Protein AF-A0A8T5VJ47-F1 (afdb_monomer_lite)

Secondary structure (DSSP, 8-state):
-EEE-SEEETTSPEEEEEEEEESS-EEEEEEPPP---TTEEEEE----EEEEEETTEEEEEEEEEEEEESSSEEEEE---EEEEEEEEETTEEEEEEEEPPPEEEEEE--GGGTTS-----SSEEEEEEEEESSSS--TT--EEEEEEEEEPP-------------

Radius of gyration: 24.96 Å; chains: 1; bounding box: 57×55×73 Å

pLDDT: mean 82.37, std 15.63, range [33.72, 95.88]

Foldseek 3Di:
DDWPPQEEEAQFWIKDKDKDWALADFPDDKDFFDDDDPQKDKDKDDWDKDQDADPNTGTMIMTMMTIHHHDWDKDKDFDTWMWTKDDPDPPDIDIDIDGDDMGMGGYDHPPVCPPHPDDDEPAKDKDKDKDWPDPDDDPPTDIDIDIDMDHDDDPPPPVPPDDDDD

Sequence (166 aa):
MTLDPPCVVVRQAATQRIEVLAPNYKTAPPKLPEFQPCNVLTRQLRSPYESEERDGLTGGVWFEFAIHPQEPGSYAISGLTIVAKYAVDPPATREATLTLPRIAFQTFIPHVASDLPFLAAGSLSIALTINRSSDRLETGNAVTRTVTIGPRACLRCCCRRRNLLS

Organism: NCBI:txid2819348

Structure (mmCIF, N/CA/C/O backbone):
data_AF-A0A8T5VJ47-F1
#
_entry.id   AF-A0A8T5VJ47-F1
#
loop_
_atom_site.group_PDB
_atom_site.id
_atom_site.type_symbol
_atom_site.label_atom_id
_atom_site.label_alt_id
_atom_site.label_comp_id
_atom_site.label_asym_id
_atom_site.label_entity_id
_atom_site.label_seq_id
_atom_site.pdbx_PDB_ins_code
_atom_site.Cartn_x
_atom_site.Cartn_y
_atom_site.Cartn_z
_atom_site.occupancy
_atom_site.B_iso_or_equiv
_atom_site.auth_seq_id
_atom_site.auth_comp_id
_atom_site.auth_asym_id
_atom_site.auth_atom_id
_atom_site.pdbx_PDB_model_num
ATOM 1 N N . MET A 1 1 ? 10.913 -5.890 -5.421 1.00 81.12 1 MET A N 1
ATOM 2 C CA . MET A 1 1 ? 9.635 -5.244 -5.043 1.00 81.12 1 MET A CA 1
ATOM 3 C C . MET A 1 1 ? 9.081 -5.951 -3.815 1.00 81.12 1 MET A C 1
ATOM 5 O O . MET A 1 1 ? 9.073 -7.175 -3.825 1.00 81.12 1 MET A O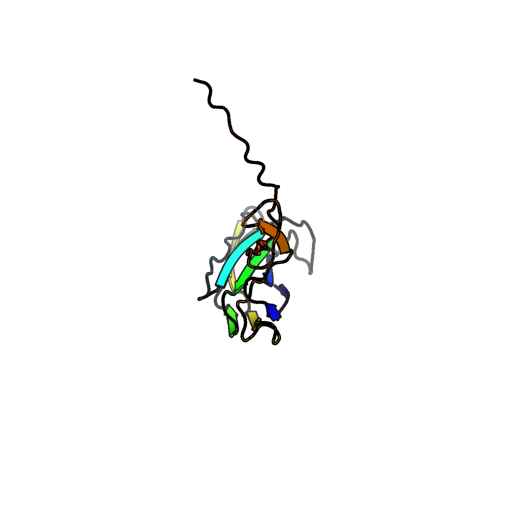 1
ATOM 9 N N . THR A 1 2 ? 8.663 -5.226 -2.775 1.00 86.81 2 THR A N 1
ATOM 10 C CA . THR A 1 2 ? 8.199 -5.802 -1.493 1.00 86.81 2 THR A CA 1
ATOM 11 C C . THR A 1 2 ? 7.015 -5.028 -0.917 1.00 86.81 2 THR A C 1
ATOM 13 O O . THR A 1 2 ? 6.922 -3.824 -1.132 1.00 86.81 2 THR A O 1
ATOM 16 N N . LEU A 1 3 ? 6.123 -5.703 -0.190 1.00 90.44 3 LEU A N 1
ATOM 17 C CA . LEU A 1 3 ? 4.996 -5.093 0.520 1.00 90.44 3 LEU A CA 1
ATOM 18 C C . LEU A 1 3 ? 5.065 -5.495 1.994 1.00 90.44 3 LEU A C 1
ATOM 20 O O . LEU A 1 3 ? 5.141 -6.689 2.281 1.00 90.44 3 LEU A O 1
ATOM 24 N N . ASP A 1 4 ? 5.026 -4.523 2.902 1.00 91.12 4 ASP A N 1
ATOM 25 C CA . ASP A 1 4 ? 5.118 -4.781 4.341 1.00 91.12 4 ASP A CA 1
ATOM 26 C C . ASP A 1 4 ? 4.245 -3.818 5.173 1.00 91.12 4 ASP A C 1
ATOM 28 O O . ASP A 1 4 ? 4.321 -2.603 4.967 1.00 91.12 4 ASP A O 1
ATOM 32 N N . PRO A 1 5 ? 3.422 -4.312 6.117 1.00 91.00 5 PRO A N 1
ATOM 33 C CA . PRO A 1 5 ? 3.102 -5.723 6.349 1.00 91.00 5 PRO A CA 1
ATOM 34 C C . PRO A 1 5 ? 2.112 -6.286 5.303 1.00 91.00 5 PRO A C 1
ATOM 36 O O . PRO A 1 5 ? 1.335 -5.532 4.713 1.00 91.00 5 PRO A O 1
ATOM 39 N N . PRO A 1 6 ? 2.065 -7.619 5.095 1.00 87.62 6 PRO A N 1
ATOM 40 C CA . PRO A 1 6 ? 1.095 -8.270 4.201 1.00 87.62 6 PRO A CA 1
ATOM 41 C C . PRO A 1 6 ? -0.320 -8.386 4.802 1.00 87.62 6 PRO A C 1
ATOM 43 O O . PRO A 1 6 ? -1.269 -8.736 4.098 1.00 87.62 6 PRO A O 1
ATOM 46 N N . CYS A 1 7 ? -0.469 -8.112 6.101 1.00 93.06 7 CYS A N 1
ATOM 47 C CA . CYS A 1 7 ? -1.743 -8.061 6.808 1.00 93.06 7 CYS A CA 1
ATOM 48 C C . CYS A 1 7 ? -1.784 -6.780 7.647 1.00 93.06 7 CYS A C 1
ATOM 50 O O . CYS A 1 7 ? -0.896 -6.557 8.469 1.00 93.06 7 CYS A O 1
ATOM 52 N N . VAL A 1 8 ? -2.778 -5.924 7.418 1.00 93.56 8 VAL A N 1
ATOM 53 C CA . VAL A 1 8 ? -2.825 -4.567 7.976 1.00 93.56 8 VAL A CA 1
ATOM 54 C C . VAL A 1 8 ? -4.203 -4.258 8.554 1.00 93.56 8 VAL A C 1
ATOM 56 O O . VAL A 1 8 ? -5.228 -4.746 8.086 1.00 93.56 8 VAL A O 1
ATOM 59 N N . VAL A 1 9 ? -4.250 -3.447 9.603 1.00 92.31 9 VAL A N 1
ATOM 60 C CA . VAL A 1 9 ? -5.523 -2.974 10.152 1.00 92.31 9 VAL A CA 1
ATOM 61 C C . VAL A 1 9 ? -6.087 -1.875 9.251 1.00 92.31 9 VAL A C 1
ATOM 63 O O . VAL A 1 9 ? -5.326 -1.063 8.722 1.00 92.31 9 VAL A O 1
ATOM 66 N N . VAL A 1 10 ? -7.414 -1.805 9.098 1.00 91.56 10 VAL A N 1
ATOM 67 C CA . VAL A 1 10 ? -8.055 -0.730 8.316 1.00 91.56 10 VAL A CA 1
ATOM 68 C C . VAL A 1 10 ? -7.499 0.651 8.691 1.00 91.56 10 VAL A C 1
ATOM 70 O O . VAL A 1 10 ? -7.276 0.961 9.862 1.00 91.56 10 VAL A O 1
ATOM 73 N N . ARG A 1 11 ? -7.273 1.492 7.680 1.00 89.94 11 ARG A N 1
ATOM 74 C CA . ARG A 1 11 ? -6.695 2.847 7.735 1.00 89.94 11 ARG A CA 1
ATOM 75 C C . ARG A 1 11 ? -5.225 2.937 8.167 1.00 89.94 11 ARG A C 1
ATOM 77 O O . ARG A 1 11 ? -4.634 4.013 8.041 1.00 89.94 11 ARG A O 1
ATOM 84 N N . GLN A 1 12 ? -4.598 1.851 8.613 1.00 90.12 12 GLN A N 1
ATOM 85 C CA . GLN A 1 12 ? -3.142 1.801 8.766 1.00 90.12 12 GLN A CA 1
ATOM 86 C C . GLN A 1 12 ? -2.461 1.587 7.408 1.00 90.12 12 GLN A C 1
ATOM 88 O O . GLN A 1 12 ? -3.116 1.268 6.421 1.00 90.12 12 GLN A O 1
ATOM 93 N N . ALA A 1 13 ? -1.156 1.847 7.338 1.00 91.94 13 ALA A N 1
ATOM 94 C CA . ALA A 1 13 ? -0.406 1.771 6.089 1.00 91.94 13 ALA A CA 1
ATOM 95 C C . ALA A 1 13 ? 0.258 0.401 5.921 1.00 91.94 13 ALA A C 1
ATOM 97 O O . ALA A 1 13 ? 0.947 -0.056 6.832 1.00 91.94 13 ALA A O 1
ATOM 98 N N . ALA A 1 14 ? 0.130 -0.184 4.732 1.00 93.38 14 ALA A N 1
ATOM 99 C CA . ALA A 1 14 ? 1.131 -1.093 4.186 1.00 93.38 14 ALA A CA 1
ATOM 100 C C . ALA A 1 14 ? 2.079 -0.299 3.275 1.00 93.38 14 ALA A C 1
ATOM 102 O O . ALA A 1 14 ? 1.646 0.597 2.548 1.00 93.38 14 ALA A O 1
ATOM 103 N N . THR A 1 15 ? 3.370 -0.606 3.320 1.00 93.75 15 THR A N 1
ATOM 104 C CA . THR A 1 15 ? 4.402 0.079 2.539 1.00 93.75 15 THR A CA 1
ATOM 105 C C . THR A 1 15 ? 4.845 -0.803 1.387 1.00 93.75 15 THR A C 1
ATOM 107 O O . THR A 1 15 ? 5.377 -1.893 1.584 1.00 93.75 15 THR A O 1
ATOM 110 N N . GLN A 1 16 ? 4.635 -0.315 0.170 1.00 92.31 16 GLN A N 1
ATOM 111 C CA . GLN A 1 16 ? 5.106 -0.939 -1.054 1.00 92.31 16 GLN A CA 1
ATOM 112 C C . GLN A 1 16 ? 6.435 -0.306 -1.462 1.00 92.31 16 GLN A C 1
ATOM 114 O O . GLN A 1 16 ? 6.462 0.862 -1.849 1.00 92.31 16 GLN A O 1
ATOM 119 N N . ARG A 1 17 ? 7.524 -1.081 -1.434 1.00 90.81 17 ARG A N 1
ATOM 120 C CA . ARG A 1 17 ? 8.839 -0.665 -1.940 1.00 90.81 17 ARG A CA 1
ATOM 121 C C . ARG A 1 17 ? 9.087 -1.234 -3.330 1.00 90.81 17 ARG A C 1
ATOM 123 O O . ARG A 1 17 ? 8.972 -2.439 -3.574 1.00 90.81 17 ARG A O 1
ATOM 130 N N . ILE A 1 18 ? 9.428 -0.356 -4.257 1.00 89.38 18 ILE A N 1
ATOM 131 C CA . ILE A 1 18 ? 9.776 -0.673 -5.639 1.00 89.38 18 ILE A CA 1
ATOM 132 C C . ILE A 1 18 ? 11.219 -0.252 -5.841 1.00 89.38 18 ILE A C 1
ATOM 134 O O . ILE A 1 18 ? 11.566 0.880 -5.543 1.00 89.38 18 ILE A O 1
ATOM 138 N N . GLU A 1 19 ? 12.039 -1.144 -6.374 1.00 88.56 19 GLU A N 1
ATOM 139 C CA . GLU A 1 19 ? 13.434 -0.871 -6.699 1.00 88.56 19 GLU A CA 1
ATOM 140 C C . GLU A 1 19 ? 13.611 -1.008 -8.207 1.00 88.56 19 GLU A C 1
ATOM 142 O O . GLU A 1 19 ? 13.139 -1.976 -8.807 1.00 88.56 19 GLU A O 1
ATOM 147 N N . VAL A 1 20 ? 14.253 -0.015 -8.815 1.00 88.00 20 VAL A N 1
ATOM 148 C CA . VAL A 1 20 ? 14.559 0.004 -10.243 1.00 88.00 20 VAL A CA 1
ATOM 149 C C . VAL A 1 20 ? 16.069 0.043 -10.384 1.00 88.00 20 VAL A C 1
ATOM 151 O O . VAL A 1 20 ? 16.707 1.005 -9.952 1.00 88.00 20 VAL A O 1
ATOM 154 N N . LEU A 1 21 ? 16.628 -0.980 -11.017 1.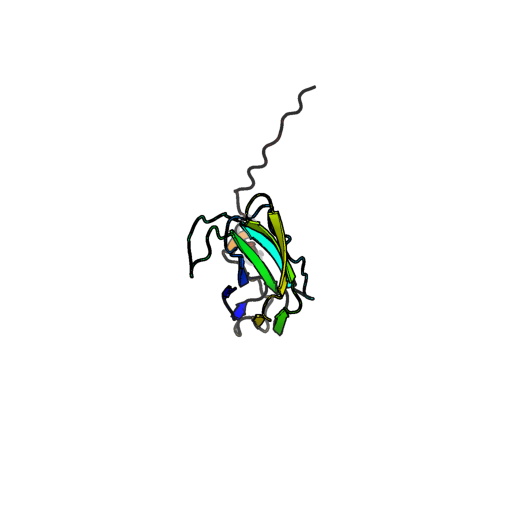00 87.50 21 LEU A N 1
ATOM 155 C CA . LEU A 1 21 ? 18.049 -1.097 -11.329 1.00 87.50 21 LEU A CA 1
ATOM 156 C C . LEU A 1 21 ? 18.267 -0.880 -12.831 1.00 87.50 21 LEU A C 1
ATOM 158 O O . LEU A 1 21 ? 17.348 -1.078 -13.629 1.00 87.50 21 LEU A O 1
ATOM 162 N N . ALA A 1 22 ? 19.463 -0.439 -13.211 1.00 85.81 22 ALA A N 1
ATOM 163 C CA . ALA A 1 22 ? 19.861 -0.295 -14.605 1.00 85.81 22 ALA A CA 1
ATOM 164 C C . ALA A 1 22 ? 21.233 -0.960 -14.827 1.00 85.81 22 ALA A C 1
ATOM 166 O O . ALA A 1 22 ? 22.045 -0.976 -13.905 1.00 85.81 22 ALA A O 1
ATOM 167 N N . PRO A 1 23 ? 21.508 -1.504 -16.028 1.00 84.56 23 PRO A N 1
ATOM 168 C CA . PRO A 1 23 ? 22.817 -2.094 -16.333 1.00 84.56 23 PRO A CA 1
ATOM 169 C C . PRO A 1 23 ? 23.982 -1.100 -16.276 1.00 84.56 23 PRO A C 1
ATOM 171 O O . PRO A 1 23 ? 25.112 -1.482 -16.013 1.00 84.56 23 PRO A O 1
ATOM 174 N N . ASN A 1 24 ? 23.700 0.174 -16.534 1.00 85.75 24 ASN A N 1
ATOM 175 C CA . ASN A 1 24 ? 24.639 1.284 -16.414 1.00 85.75 24 ASN A CA 1
ATOM 176 C C . ASN A 1 24 ? 23.929 2.402 -15.625 1.00 85.75 24 ASN A C 1
ATOM 178 O O . ASN A 1 24 ? 23.080 2.121 -14.783 1.00 85.75 24 ASN A O 1
ATOM 182 N N . TYR A 1 25 ? 24.175 3.677 -15.916 1.00 84.12 25 TYR A N 1
ATOM 183 C CA . TYR A 1 25 ? 23.437 4.773 -15.289 1.00 84.12 25 TYR A CA 1
ATOM 184 C C . TYR A 1 25 ? 22.090 5.073 -15.970 1.00 84.12 25 TYR A C 1
ATOM 186 O O . TYR A 1 25 ? 21.889 4.898 -17.178 1.00 84.12 25 TYR A O 1
ATOM 194 N N . LYS A 1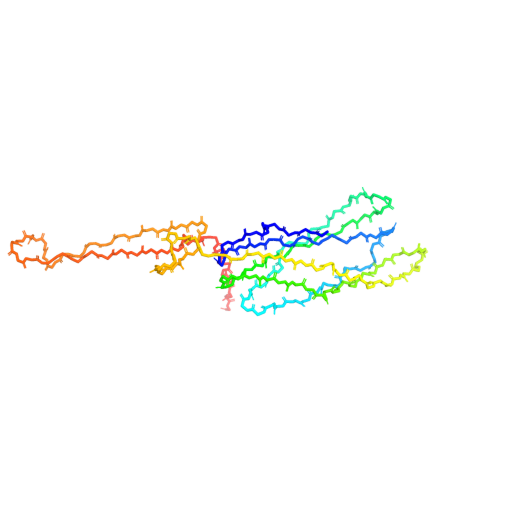 26 ? 21.149 5.587 -15.173 1.00 87.06 26 LYS A N 1
ATOM 195 C CA . LYS A 1 26 ? 19.872 6.126 -15.656 1.00 87.06 26 LYS A CA 1
ATOM 196 C C . LYS A 1 26 ? 20.090 7.505 -16.257 1.00 87.06 26 LYS A C 1
ATOM 198 O O . LYS A 1 26 ? 20.746 8.348 -15.655 1.00 87.06 26 LYS A O 1
ATOM 203 N N . THR A 1 27 ? 19.498 7.755 -17.418 1.00 89.88 27 THR A N 1
ATOM 204 C CA . THR A 1 27 ? 19.601 9.056 -18.102 1.00 89.88 27 THR A CA 1
ATOM 205 C C . THR A 1 27 ? 18.439 9.992 -17.788 1.00 89.88 27 THR A C 1
ATOM 207 O O . THR A 1 27 ? 18.505 11.182 -18.085 1.00 89.88 27 THR A O 1
ATOM 210 N N . ALA A 1 28 ? 17.381 9.470 -17.164 1.00 88.81 28 ALA A N 1
ATOM 211 C CA . ALA A 1 28 ? 16.261 10.237 -16.638 1.00 88.81 28 ALA A CA 1
ATOM 212 C C . ALA A 1 28 ? 15.621 9.503 -15.444 1.00 88.81 28 ALA A C 1
ATOM 214 O O . ALA A 1 28 ? 15.732 8.273 -15.356 1.00 88.81 28 ALA A O 1
ATOM 215 N N . PRO A 1 29 ? 14.916 10.215 -14.545 1.00 87.75 29 PRO A N 1
ATOM 216 C CA . PRO A 1 29 ? 14.094 9.582 -13.519 1.00 87.75 29 PRO A CA 1
ATOM 217 C C . PRO A 1 29 ? 13.064 8.614 -14.135 1.00 87.75 29 PRO A C 1
ATOM 219 O O . PRO A 1 29 ? 12.452 8.953 -15.154 1.00 87.75 29 PRO A O 1
ATOM 222 N N . PRO A 1 30 ? 12.840 7.427 -13.542 1.00 90.44 30 PRO A N 1
ATOM 223 C CA . PRO A 1 30 ? 11.787 6.520 -13.987 1.00 90.44 30 PRO A CA 1
ATOM 224 C C . PRO A 1 30 ? 10.395 7.155 -13.889 1.00 90.44 30 PRO A C 1
ATOM 226 O O . PRO A 1 30 ? 10.094 7.859 -12.924 1.00 90.44 30 PRO A O 1
ATOM 229 N N . LYS A 1 31 ? 9.520 6.857 -14.853 1.00 92.06 31 LYS A N 1
ATOM 230 C CA . LYS A 1 31 ? 8.090 7.174 -14.751 1.00 92.06 31 LYS A CA 1
ATOM 231 C C . LYS A 1 31 ? 7.417 6.113 -13.889 1.00 92.06 31 LYS A C 1
ATOM 233 O O . LYS A 1 31 ? 7.458 4.927 -14.225 1.00 92.06 31 LYS A O 1
ATOM 238 N N . LEU A 1 32 ? 6.832 6.554 -12.782 1.00 89.62 32 LEU A N 1
ATOM 239 C CA . LEU A 1 32 ? 6.174 5.691 -11.808 1.00 89.62 32 LEU A CA 1
ATOM 240 C C . LEU A 1 32 ? 4.721 5.413 -12.189 1.00 89.62 32 LEU A C 1
ATOM 242 O O . LEU A 1 32 ? 4.095 6.257 -12.831 1.00 89.62 32 LEU A O 1
ATOM 246 N N . PRO A 1 33 ? 4.173 4.260 -11.775 1.00 89.25 33 PRO A N 1
ATOM 247 C CA . PRO A 1 33 ? 2.759 3.991 -11.931 1.00 89.25 33 PRO A CA 1
ATOM 248 C C . PRO A 1 33 ? 1.949 4.895 -11.003 1.00 89.25 33 PRO A C 1
ATOM 250 O O . PRO A 1 33 ? 2.251 5.025 -9.815 1.00 89.25 33 PRO A O 1
ATOM 253 N N . GLU A 1 34 ? 0.864 5.438 -11.534 1.00 85.69 34 GLU A N 1
ATOM 254 C CA . GLU A 1 34 ? -0.229 5.965 -10.728 1.00 85.69 34 GLU A CA 1
ATOM 255 C C . GLU A 1 34 ? -1.261 4.852 -10.552 1.00 85.69 34 GLU A C 1
ATOM 257 O O . GLU A 1 34 ? -1.630 4.174 -11.512 1.00 85.69 34 GLU A O 1
ATOM 262 N N . PHE A 1 35 ? -1.701 4.611 -9.318 1.00 89.00 35 PHE A N 1
ATOM 263 C CA . PHE A 1 35 ? -2.712 3.596 -9.048 1.00 89.00 35 PHE A CA 1
ATOM 264 C C . PHE A 1 35 ? -3.536 3.952 -7.818 1.00 89.00 35 PHE A C 1
ATOM 266 O O . PHE A 1 35 ? -3.002 4.361 -6.785 1.00 89.00 35 PHE A O 1
ATOM 273 N N . GLN A 1 36 ? -4.846 3.744 -7.934 1.00 87.81 36 GLN A N 1
ATOM 274 C CA . GLN A 1 36 ? -5.804 3.975 -6.863 1.00 87.81 36 GLN A CA 1
ATOM 275 C C . GLN A 1 36 ? -6.833 2.838 -6.850 1.00 87.81 36 GLN A C 1
ATOM 277 O O . GLN A 1 36 ? -7.865 2.934 -7.514 1.00 87.81 36 GLN A O 1
ATOM 282 N N . PRO A 1 37 ? -6.555 1.725 -6.150 1.00 89.31 37 PRO A N 1
ATOM 283 C CA . PRO A 1 37 ? -7.528 0.652 -5.999 1.00 89.31 37 PRO A CA 1
ATOM 284 C C . PRO A 1 37 ? -8.776 1.165 -5.270 1.00 89.31 37 PRO A C 1
ATOM 286 O O . PRO A 1 37 ? -8.687 2.078 -4.444 1.00 89.31 37 PRO A O 1
ATOM 289 N N . CYS A 1 38 ? -9.936 0.567 -5.544 1.00 90.12 38 CYS A N 1
ATOM 290 C CA . CYS A 1 38 ? -11.177 0.908 -4.847 1.00 90.12 38 CYS A CA 1
ATOM 291 C C . CYS A 1 38 ? -11.020 0.743 -3.329 1.00 90.12 38 CYS A C 1
ATOM 293 O O . CYS A 1 38 ? -10.416 -0.225 -2.869 1.00 90.12 38 CYS A O 1
ATOM 295 N N . ASN A 1 39 ? -11.581 1.677 -2.557 1.00 92.25 39 ASN A N 1
ATOM 296 C CA . ASN A 1 39 ? -11.550 1.682 -1.087 1.00 92.25 39 ASN A CA 1
ATOM 297 C C . ASN A 1 39 ? -10.135 1.589 -0.492 1.00 92.25 39 ASN A C 1
ATOM 299 O O . ASN A 1 39 ? -9.937 1.086 0.612 1.00 92.25 39 ASN A O 1
ATOM 303 N N . VAL A 1 40 ? -9.140 2.101 -1.211 1.00 93.75 40 VAL A N 1
ATOM 304 C CA . VAL A 1 40 ? -7.754 2.245 -0.763 1.00 93.75 40 VAL A CA 1
ATOM 305 C C . VAL A 1 40 ? -7.338 3.682 -1.037 1.00 93.75 40 VAL A C 1
ATOM 307 O O . VAL A 1 40 ? -7.730 4.230 -2.059 1.00 93.75 40 VAL A O 1
ATOM 310 N N . LEU A 1 41 ? -6.545 4.290 -0.155 1.00 93.50 41 LEU A N 1
ATOM 311 C CA . LEU A 1 41 ? -5.837 5.547 -0.412 1.00 93.50 41 LEU A CA 1
ATOM 312 C C . LEU A 1 41 ? -4.358 5.235 -0.630 1.00 93.50 41 LEU A C 1
ATOM 314 O O . LEU A 1 41 ? -3.767 4.489 0.151 1.00 93.50 41 LEU A O 1
ATOM 318 N N . THR A 1 42 ? -3.753 5.791 -1.674 1.00 93.56 42 THR A N 1
ATOM 319 C CA . THR A 1 42 ? -2.344 5.552 -2.005 1.00 93.56 42 THR A CA 1
ATOM 320 C C . THR A 1 42 ? -1.590 6.870 -1.973 1.00 93.56 42 THR A C 1
ATOM 322 O O . THR A 1 42 ? -2.102 7.922 -2.353 1.00 93.56 42 THR A O 1
ATOM 325 N N . ARG A 1 43 ? -0.365 6.839 -1.453 1.00 91.69 43 ARG A N 1
ATOM 326 C CA . ARG A 1 43 ? 0.488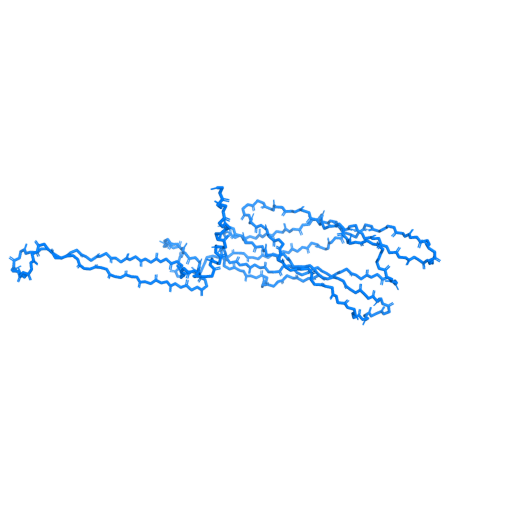 8.022 -1.375 1.00 91.69 43 ARG A CA 1
ATOM 327 C C . ARG A 1 43 ? 1.934 7.633 -1.599 1.00 91.69 43 ARG A C 1
ATOM 329 O O . ARG A 1 43 ? 2.463 6.796 -0.874 1.00 91.69 43 ARG A O 1
ATOM 336 N N . GLN A 1 44 ? 2.604 8.301 -2.530 1.00 90.44 44 GLN A N 1
ATOM 337 C CA . GLN A 1 44 ? 4.054 8.199 -2.641 1.00 90.44 44 GLN A CA 1
ATOM 338 C C . GLN A 1 44 ? 4.718 8.845 -1.413 1.00 90.44 44 GLN A C 1
ATOM 340 O O . GLN A 1 44 ? 4.408 9.982 -1.045 1.00 90.44 44 GLN A O 1
ATOM 345 N N . LEU A 1 45 ? 5.602 8.096 -0.756 1.00 86.56 45 LEU A N 1
ATOM 346 C CA . LEU A 1 45 ? 6.359 8.529 0.412 1.00 86.56 45 LEU A CA 1
ATOM 347 C C . LEU A 1 45 ? 7.697 9.134 -0.025 1.00 86.56 45 LEU A C 1
ATOM 349 O O . LEU A 1 45 ? 7.754 10.295 -0.428 1.00 86.56 45 LEU A O 1
ATOM 353 N N . ARG A 1 46 ? 8.782 8.362 0.081 1.00 74.62 46 ARG A N 1
ATOM 354 C CA . ARG A 1 46 ? 10.143 8.785 -0.246 1.00 74.62 46 ARG A CA 1
ATOM 355 C C . ARG A 1 46 ? 10.603 8.158 -1.561 1.00 74.62 46 ARG A C 1
ATOM 357 O O . ARG A 1 46 ? 10.131 7.098 -1.967 1.00 74.62 46 ARG A O 1
ATOM 364 N N . SER A 1 47 ? 11.538 8.849 -2.205 1.00 66.44 47 SER A N 1
ATOM 365 C CA . SER A 1 47 ? 12.228 8.410 -3.420 1.00 66.44 47 SER A CA 1
ATOM 366 C C . SER A 1 47 ? 13.726 8.719 -3.309 1.00 66.44 47 SER A C 1
ATOM 368 O O . SER A 1 47 ? 14.218 9.607 -4.012 1.00 66.44 47 SER A O 1
ATOM 370 N N . PRO A 1 48 ? 14.460 8.103 -2.372 1.00 65.19 48 PRO A N 1
ATOM 371 C CA . PRO A 1 48 ? 15.892 8.329 -2.279 1.00 65.19 48 PRO A CA 1
ATOM 372 C C . PRO A 1 48 ? 16.632 7.591 -3.403 1.00 65.19 48 PRO A C 1
ATOM 374 O O . PRO A 1 48 ? 16.218 6.536 -3.887 1.00 65.19 48 PRO A O 1
ATOM 377 N N . TYR A 1 49 ? 17.732 8.196 -3.836 1.00 60.72 49 TYR A N 1
ATOM 378 C CA . TYR A 1 49 ? 18.672 7.599 -4.774 1.00 60.72 49 TYR A CA 1
ATOM 379 C C . TYR A 1 49 ? 19.715 6.809 -3.982 1.00 60.72 49 TYR A C 1
ATOM 381 O O . TYR A 1 49 ? 20.261 7.341 -3.015 1.00 60.72 49 TYR A O 1
ATOM 389 N N . GLU A 1 50 ? 20.006 5.576 -4.390 1.00 58.75 50 GLU A N 1
ATOM 390 C CA . GLU A 1 50 ? 21.058 4.756 -3.788 1.00 58.75 50 GLU A CA 1
ATOM 391 C C . GLU A 1 50 ? 22.044 4.332 -4.876 1.00 58.75 50 GLU A C 1
ATOM 393 O O . GLU A 1 50 ? 21.706 3.649 -5.838 1.00 58.75 50 GLU A O 1
ATOM 398 N N . SER A 1 51 ? 23.301 4.740 -4.732 1.00 56.34 51 SER A N 1
ATOM 399 C CA . SER A 1 51 ? 24.392 4.308 -5.606 1.00 56.34 51 SER A CA 1
ATOM 400 C C . SER A 1 51 ? 24.956 2.958 -5.152 1.00 56.34 51 SER A C 1
ATOM 402 O O . SER A 1 51 ? 26.160 2.840 -4.945 1.00 56.34 51 SER A O 1
ATOM 404 N N . GLU A 1 52 ? 24.094 1.968 -4.930 1.00 58.31 52 GLU A N 1
ATOM 405 C CA . GLU A 1 52 ? 24.515 0.610 -4.578 1.00 58.31 52 GLU A CA 1
ATOM 406 C C . GLU A 1 52 ? 24.549 -0.269 -5.838 1.00 58.31 52 GLU A C 1
ATOM 408 O O . GLU A 1 52 ? 23.737 -0.096 -6.757 1.00 58.31 52 GLU A O 1
ATOM 413 N N . GLU A 1 53 ? 25.540 -1.156 -5.913 1.00 58.34 53 GLU A N 1
ATOM 414 C CA . GLU A 1 53 ? 25.705 -2.138 -6.985 1.00 58.34 53 GLU A CA 1
ATOM 415 C C . GLU A 1 53 ? 25.152 -3.486 -6.515 1.00 58.34 53 GLU A C 1
ATOM 417 O O . GLU A 1 53 ? 25.511 -3.969 -5.440 1.00 58.34 53 GLU A O 1
ATOM 422 N N . ARG A 1 54 ? 24.271 -4.099 -7.310 1.00 64.81 54 ARG A N 1
ATOM 423 C CA . ARG A 1 54 ? 23.663 -5.397 -7.003 1.00 64.81 54 ARG A CA 1
ATOM 424 C C . ARG A 1 54 ? 23.518 -6.226 -8.271 1.00 64.81 54 ARG A C 1
ATOM 426 O O . ARG A 1 54 ? 22.980 -5.744 -9.262 1.00 64.81 54 ARG A O 1
ATOM 433 N N . ASP A 1 55 ? 23.991 -7.471 -8.230 1.00 63.25 55 ASP A N 1
ATOM 434 C CA . ASP A 1 55 ? 23.900 -8.436 -9.338 1.00 63.25 55 ASP A CA 1
ATOM 435 C C . ASP A 1 55 ? 24.472 -7.909 -10.679 1.00 63.25 55 ASP A C 1
ATOM 437 O O . ASP A 1 55 ? 23.951 -8.207 -11.752 1.00 63.25 55 ASP A O 1
ATOM 441 N N . GLY A 1 56 ? 25.538 -7.095 -10.624 1.00 63.19 56 GLY A N 1
ATOM 442 C CA . GLY A 1 56 ? 26.162 -6.469 -11.802 1.00 63.19 56 GLY A CA 1
ATOM 443 C C . GLY A 1 56 ? 25.377 -5.292 -12.400 1.00 63.19 56 GLY A C 1
ATOM 444 O O . GLY A 1 56 ? 25.701 -4.834 -13.493 1.00 63.19 56 GLY A O 1
ATOM 445 N N . LEU A 1 57 ? 24.339 -4.808 -11.708 1.00 66.44 57 LEU A N 1
ATOM 446 C CA . LEU A 1 57 ? 23.591 -3.594 -12.036 1.00 66.44 57 LEU A CA 1
ATOM 447 C C . LEU A 1 57 ? 23.998 -2.475 -11.068 1.00 66.44 57 LEU A C 1
ATOM 449 O O . LEU A 1 57 ? 24.089 -2.700 -9.861 1.00 66.44 57 LEU A O 1
ATOM 453 N N . THR A 1 58 ? 24.197 -1.257 -11.572 1.00 66.81 58 THR A N 1
ATOM 454 C CA . THR A 1 58 ? 24.676 -0.114 -10.773 1.00 66.81 58 THR A CA 1
ATOM 455 C C . THR A 1 58 ? 23.615 0.987 -10.695 1.00 66.81 58 THR A C 1
ATOM 457 O O . THR A 1 58 ? 22.858 1.221 -11.636 1.00 66.81 58 THR A O 1
ATOM 460 N N . GLY A 1 59 ? 23.561 1.716 -9.575 1.00 64.75 59 GLY A N 1
ATOM 461 C CA . GLY A 1 59 ? 22.785 2.957 -9.474 1.00 64.75 59 GLY A CA 1
ATOM 462 C C . GLY A 1 59 ? 21.282 2.723 -9.338 1.00 64.75 59 GLY A C 1
ATOM 463 O O . GLY A 1 59 ? 20.488 3.128 -10.196 1.00 64.75 59 GLY A O 1
ATOM 464 N N . GLY A 1 60 ? 20.882 2.074 -8.246 1.00 73.81 60 GLY A N 1
ATOM 465 C CA . GLY A 1 60 ? 19.492 1.855 -7.868 1.00 73.81 60 GLY A CA 1
ATOM 466 C C . GLY A 1 60 ? 18.725 3.132 -7.516 1.00 73.81 60 GLY A C 1
ATOM 467 O O . GLY A 1 60 ? 19.245 4.138 -7.047 1.00 73.81 60 GLY A O 1
ATOM 468 N N . VAL A 1 61 ? 17.425 3.122 -7.789 1.00 80.94 61 VAL A N 1
ATOM 469 C CA . VAL A 1 61 ? 16.506 4.091 -7.188 1.00 80.94 61 VAL A CA 1
ATOM 470 C C . VAL A 1 61 ? 15.345 3.291 -6.655 1.00 80.94 61 VAL A C 1
ATOM 472 O O . VAL A 1 61 ? 14.843 2.399 -7.350 1.00 80.94 61 VAL A O 1
ATOM 475 N N . TRP A 1 62 ? 14.944 3.584 -5.427 1.00 84.50 62 TRP A N 1
ATOM 476 C CA . TRP A 1 62 ? 13.782 2.952 -4.847 1.00 84.50 62 TRP A CA 1
ATOM 477 C C . TRP A 1 62 ? 12.714 3.974 -4.498 1.00 84.50 62 TRP A C 1
ATOM 479 O O . TRP A 1 62 ? 12.980 5.138 -4.207 1.00 84.50 62 TRP A O 1
ATOM 489 N N . PHE A 1 63 ? 11.476 3.508 -4.562 1.00 87.94 63 PHE A N 1
ATOM 490 C CA . PHE A 1 63 ? 10.274 4.289 -4.347 1.00 87.94 63 PHE A CA 1
ATOM 491 C C . PHE A 1 63 ? 9.413 3.575 -3.324 1.00 87.94 63 PHE A C 1
ATOM 493 O O . PHE A 1 63 ? 9.219 2.361 -3.410 1.00 87.94 63 PHE A O 1
ATOM 500 N N . GLU A 1 64 ? 8.877 4.336 -2.381 1.00 91.75 64 GLU A N 1
ATOM 501 C CA . GLU A 1 64 ? 7.922 3.836 -1.403 1.00 91.75 64 GLU A CA 1
ATOM 502 C C . GLU A 1 64 ? 6.538 4.423 -1.644 1.00 91.75 64 GLU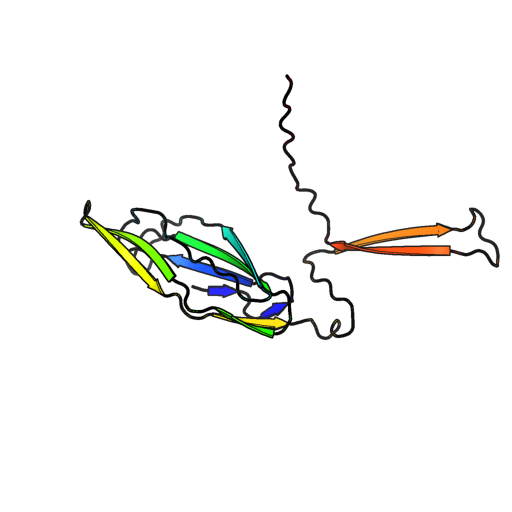 A C 1
ATOM 504 O O . GLU A 1 64 ? 6.380 5.631 -1.833 1.00 91.75 64 GLU A O 1
ATOM 509 N N . PHE A 1 65 ? 5.526 3.566 -1.563 1.00 92.44 65 PHE A N 1
ATOM 510 C CA . PHE A 1 65 ? 4.123 3.948 -1.565 1.00 92.44 65 PHE A CA 1
ATOM 511 C C . PHE A 1 65 ? 3.473 3.469 -0.271 1.00 92.44 65 PHE A C 1
ATOM 513 O O . PHE A 1 65 ? 3.535 2.286 0.054 1.00 92.44 65 PHE A O 1
ATOM 520 N N . ALA A 1 66 ? 2.828 4.379 0.452 1.00 94.06 66 ALA A N 1
ATOM 521 C CA . ALA A 1 66 ? 1.901 4.029 1.514 1.00 94.06 66 ALA A CA 1
ATOM 522 C C . ALA A 1 66 ? 0.548 3.665 0.904 1.00 94.06 66 ALA A C 1
ATOM 524 O O . ALA A 1 66 ? 0.005 4.408 0.083 1.00 94.06 66 ALA A O 1
ATOM 525 N N . ILE A 1 67 ? 0.008 2.531 1.332 1.00 94.56 67 ILE A N 1
ATOM 526 C CA . ILE A 1 67 ? -1.263 1.970 0.893 1.00 94.56 67 ILE A CA 1
ATOM 527 C C . ILE A 1 67 ? -2.154 1.850 2.129 1.00 94.56 67 ILE A C 1
ATOM 529 O O . ILE A 1 67 ? -1.862 1.074 3.036 1.00 94.56 67 ILE A O 1
ATOM 533 N N . HIS A 1 68 ? -3.223 2.641 2.174 1.00 94.19 68 HIS A N 1
ATOM 534 C CA . HIS A 1 68 ? -4.157 2.722 3.294 1.00 94.19 68 HIS A CA 1
ATOM 535 C C . HIS A 1 68 ? -5.522 2.151 2.886 1.00 94.19 68 HIS A C 1
ATOM 537 O O . HIS A 1 68 ? -6.343 2.886 2.321 1.00 94.19 68 HIS A O 1
ATOM 543 N N . PRO A 1 69 ? -5.803 0.868 3.148 1.00 94.31 69 PRO A N 1
ATOM 544 C CA . PRO A 1 69 ? -7.121 0.294 2.903 1.00 94.31 69 PRO A CA 1
ATOM 545 C C . PRO A 1 69 ? -8.156 0.903 3.850 1.00 94.31 69 PRO A C 1
ATOM 547 O O . PRO A 1 69 ? -7.878 1.137 5.025 1.00 94.31 69 PRO A O 1
ATOM 550 N N . GLN A 1 70 ? -9.346 1.197 3.341 1.00 92.44 70 GLN A N 1
ATOM 551 C CA . GLN A 1 70 ? -10.407 1.865 4.100 1.00 92.44 70 GLN A CA 1
ATOM 552 C C . GLN A 1 70 ? -11.422 0.883 4.694 1.00 92.44 70 GLN A C 1
ATOM 554 O O . GLN A 1 70 ? -12.139 1.247 5.625 1.00 92.44 70 GLN A O 1
ATOM 559 N N . GLU A 1 71 ? -11.436 -0.359 4.208 1.00 92.12 71 GLU A N 1
ATOM 560 C CA . GLU A 1 71 ? -12.382 -1.410 4.583 1.00 92.12 71 GLU A CA 1
ATOM 561 C C . GLU A 1 71 ? -11.655 -2.747 4.812 1.00 92.12 71 GLU A C 1
ATOM 563 O O . GLU A 1 71 ? -10.554 -2.950 4.290 1.00 92.12 71 GLU A O 1
ATOM 568 N N . PRO A 1 72 ? -12.214 -3.659 5.629 1.00 92.69 72 PRO A N 1
ATOM 569 C CA . PRO A 1 72 ? -11.670 -5.003 5.759 1.00 92.69 72 PRO A CA 1
ATOM 570 C C . PRO A 1 72 ? -11.887 -5.792 4.462 1.00 92.69 72 PRO A C 1
ATOM 572 O O . PRO A 1 72 ? -12.915 -5.655 3.802 1.00 92.69 72 PRO A O 1
ATOM 575 N N . GLY A 1 73 ? -10.933 -6.648 4.109 1.00 93.38 73 GLY A N 1
ATOM 576 C CA . GLY A 1 73 ? -11.017 -7.459 2.902 1.00 93.38 73 GLY A CA 1
ATOM 577 C C . GLY A 1 73 ? -9.664 -7.834 2.316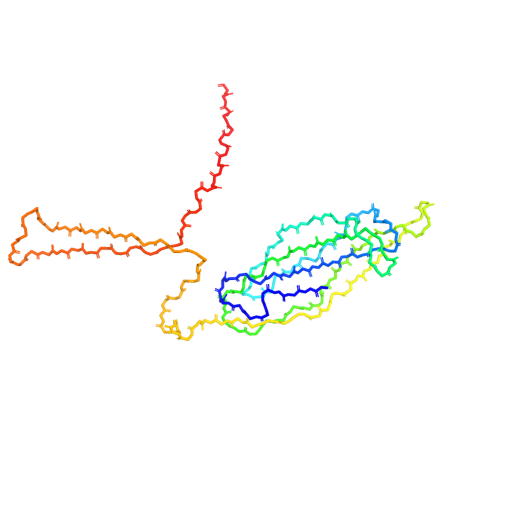 1.00 93.38 73 GLY A C 1
ATOM 578 O O . GLY A 1 73 ? -8.601 -7.461 2.819 1.00 93.38 73 GLY A O 1
ATOM 579 N N . SER A 1 74 ? -9.725 -8.584 1.220 1.00 94.88 74 SER A N 1
ATOM 580 C CA . SER A 1 74 ? -8.559 -8.980 0.436 1.00 94.88 74 SER A CA 1
ATOM 581 C C . SER A 1 74 ? -8.356 -8.021 -0.726 1.00 94.88 74 SER A C 1
ATOM 583 O O . SER A 1 74 ? -9.256 -7.822 -1.541 1.00 94.88 74 SER A O 1
ATOM 585 N N . TYR A 1 75 ? -7.149 -7.483 -0.845 1.00 94.12 75 TYR A N 1
ATOM 586 C CA . TYR A 1 75 ? -6.785 -6.563 -1.913 1.00 94.12 75 TYR A CA 1
ATOM 587 C C . TYR A 1 75 ? -5.727 -7.180 -2.814 1.00 94.12 75 TYR A C 1
ATOM 589 O O . TYR A 1 75 ? -4.851 -7.921 -2.363 1.00 94.12 75 TYR A O 1
ATOM 597 N N . ALA A 1 76 ? -5.797 -6.843 -4.100 1.00 93.06 76 ALA A N 1
ATOM 598 C CA . ALA A 1 76 ? -4.791 -7.206 -5.080 1.00 93.06 76 ALA A CA 1
ATOM 599 C C . ALA A 1 76 ? -4.517 -6.039 -6.024 1.00 93.06 76 ALA A C 1
ATOM 601 O O . ALA A 1 76 ? -5.444 -5.402 -6.518 1.00 93.06 76 ALA A O 1
ATOM 602 N N . ILE A 1 77 ? -3.238 -5.784 -6.286 1.00 91.56 77 ILE A N 1
ATOM 603 C CA . ILE A 1 77 ? -2.787 -4.736 -7.199 1.00 91.56 77 ILE A CA 1
ATOM 604 C C . ILE A 1 77 ? -1.937 -5.408 -8.273 1.00 91.56 77 ILE A C 1
ATOM 606 O O . ILE A 1 77 ? -0.993 -6.140 -7.971 1.00 91.56 77 ILE A O 1
ATOM 610 N N . SER A 1 78 ? -2.303 -5.195 -9.532 1.00 92.56 78 SER A N 1
ATOM 611 C CA . SER A 1 78 ? -1.671 -5.803 -10.704 1.00 92.56 78 SER A CA 1
ATOM 612 C C . SER A 1 78 ? -1.721 -4.857 -11.898 1.00 92.56 78 SER A C 1
ATOM 614 O O . SER A 1 78 ? -2.445 -3.866 -11.873 1.00 92.56 78 SER A O 1
ATOM 616 N N . GLY A 1 79 ? -0.975 -5.182 -12.955 1.00 91.25 79 GLY A N 1
ATOM 617 C CA . GLY A 1 79 ? -0.984 -4.404 -14.199 1.00 91.25 79 GLY A CA 1
ATOM 618 C C . GLY A 1 79 ? -0.255 -3.063 -14.102 1.00 91.25 79 GLY A C 1
ATOM 619 O O . GLY A 1 79 ? -0.438 -2.210 -14.962 1.00 91.25 79 GLY A O 1
ATOM 620 N N . LEU A 1 80 ? 0.564 -2.864 -13.067 1.00 93.44 80 LEU A N 1
ATOM 621 C CA . LEU A 1 80 ? 1.374 -1.660 -12.934 1.00 93.44 80 LEU A CA 1
ATOM 622 C C . LEU A 1 80 ? 2.623 -1.759 -13.811 1.00 93.44 80 LEU A C 1
ATOM 624 O O . LEU A 1 80 ? 3.267 -2.809 -13.874 1.00 93.44 80 LEU A O 1
ATOM 628 N N . THR A 1 81 ? 2.999 -0.644 -14.430 1.00 95.19 81 THR A N 1
ATOM 629 C CA . THR A 1 81 ? 4.196 -0.544 -15.269 1.00 95.19 81 THR A CA 1
ATOM 630 C C . THR A 1 81 ? 5.080 0.618 -14.842 1.00 95.19 81 THR A C 1
ATOM 632 O O . THR A 1 81 ? 4.579 1.682 -14.483 1.00 95.19 81 THR A O 1
ATOM 635 N N . ILE A 1 82 ? 6.394 0.435 -14.942 1.00 93.56 82 ILE A N 1
ATOM 636 C CA . ILE A 1 82 ? 7.402 1.489 -14.785 1.00 93.56 82 ILE A CA 1
ATOM 637 C C . ILE A 1 82 ? 8.121 1.674 -16.109 1.00 93.56 82 ILE A C 1
ATOM 639 O O . ILE A 1 82 ? 8.517 0.694 -16.734 1.00 93.56 82 ILE A O 1
ATOM 643 N N . VAL A 1 83 ? 8.353 2.923 -16.502 1.00 94.94 83 VAL A N 1
ATOM 644 C CA . VAL A 1 83 ? 9.188 3.233 -17.669 1.00 94.94 83 VAL A CA 1
ATOM 645 C C . VAL A 1 83 ? 10.521 3.790 -17.191 1.00 94.94 83 VAL A C 1
ATOM 647 O O . VAL A 1 83 ? 10.555 4.802 -16.493 1.00 94.94 83 VAL A O 1
ATOM 650 N N . ALA A 1 84 ? 11.623 3.143 -17.563 1.00 92.62 84 ALA A N 1
ATOM 651 C CA . ALA A 1 84 ? 12.976 3.546 -17.191 1.00 92.62 84 ALA A CA 1
ATOM 652 C C . ALA A 1 84 ? 13.825 3.836 -18.435 1.00 92.62 84 ALA A C 1
ATOM 654 O O . ALA A 1 84 ? 13.747 3.114 -19.430 1.00 92.62 84 ALA A O 1
ATOM 655 N N . LYS A 1 85 ? 14.662 4.877 -18.359 1.00 93.00 85 LYS A N 1
ATOM 656 C CA . LYS A 1 85 ? 15.649 5.222 -19.390 1.00 93.00 85 LYS A CA 1
ATOM 657 C C . LYS A 1 85 ? 17.061 5.049 -18.851 1.00 93.00 85 LYS A C 1
ATOM 659 O O . LYS A 1 85 ? 17.374 5.565 -17.778 1.00 93.00 85 LYS A O 1
ATOM 664 N N . TYR A 1 86 ? 17.908 4.349 -19.597 1.00 90.94 86 TYR A N 1
ATOM 665 C CA . TYR A 1 86 ? 19.287 4.061 -19.204 1.00 90.94 86 TYR A CA 1
ATOM 666 C C . TYR A 1 86 ? 20.248 4.144 -20.391 1.00 90.94 86 TYR A C 1
ATOM 668 O O . TYR A 1 86 ? 19.831 4.069 -21.549 1.00 90.94 86 TYR A O 1
ATOM 676 N N . ALA A 1 87 ? 21.533 4.337 -20.101 1.00 90.88 87 ALA A N 1
ATOM 677 C CA . ALA A 1 87 ? 22.590 4.317 -21.104 1.00 90.88 87 ALA A CA 1
ATOM 678 C C . ALA A 1 87 ? 22.964 2.871 -21.460 1.00 90.88 87 ALA A C 1
ATOM 680 O O . ALA A 1 87 ? 23.172 2.054 -20.565 1.00 90.88 87 ALA A O 1
ATOM 681 N N . VAL A 1 88 ? 23.047 2.557 -22.754 1.00 86.38 88 VAL A N 1
ATOM 682 C CA . VAL A 1 88 ? 23.541 1.249 -23.227 1.00 86.38 88 VAL A CA 1
ATOM 683 C C . VAL A 1 88 ? 25.027 1.366 -23.552 1.00 86.38 88 VAL A C 1
ATOM 685 O O . VAL A 1 88 ? 25.839 0.686 -22.938 1.00 86.38 88 VAL A O 1
ATOM 688 N N . ASP A 1 89 ? 25.358 2.291 -24.454 1.00 87.56 89 ASP A N 1
ATOM 689 C CA . ASP A 1 89 ? 26.719 2.669 -24.837 1.00 87.56 89 ASP A CA 1
ATOM 690 C C . ASP A 1 89 ? 26.745 4.195 -25.039 1.00 87.56 89 ASP A C 1
ATOM 692 O O . ASP A 1 89 ? 26.212 4.679 -26.041 1.00 87.56 89 ASP A O 1
ATOM 696 N N . PRO A 1 90 ? 27.203 4.989 -24.052 1.00 81.88 90 PRO A N 1
ATOM 697 C CA . PRO A 1 90 ? 27.087 6.445 -24.087 1.00 81.88 90 PRO A CA 1
ATOM 698 C C . PRO A 1 90 ? 27.631 7.056 -25.393 1.00 81.88 90 PRO A C 1
ATOM 700 O O . PRO A 1 90 ? 28.754 6.752 -25.784 1.00 81.88 90 PRO A O 1
ATOM 703 N N . PRO A 1 91 ? 26.881 7.953 -26.065 1.00 86.75 91 PRO A N 1
ATOM 704 C CA . PRO A 1 91 ? 25.679 8.649 -25.594 1.00 86.75 91 PRO A CA 1
ATOM 705 C C . PRO A 1 91 ? 24.350 7.926 -25.893 1.00 86.75 91 PRO A C 1
ATOM 707 O O . PRO A 1 91 ? 23.283 8.488 -25.643 1.00 86.75 91 PRO A O 1
ATOM 710 N N . ALA A 1 92 ? 24.376 6.709 -26.441 1.00 92.56 92 ALA A N 1
ATOM 711 C CA . ALA A 1 92 ? 23.173 5.969 -26.799 1.00 92.56 92 ALA A CA 1
ATOM 712 C C . ALA A 1 92 ? 22.358 5.581 -25.554 1.00 92.56 92 ALA A C 1
ATOM 714 O O . ALA A 1 92 ? 22.869 5.016 -24.580 1.00 92.56 92 ALA A O 1
ATOM 715 N N . THR A 1 93 ? 21.052 5.855 -25.604 1.00 93.31 93 THR A N 1
ATOM 716 C CA . THR A 1 93 ? 20.112 5.551 -24.518 1.00 93.31 93 THR A CA 1
ATOM 717 C C . THR A 1 93 ? 19.025 4.598 -24.984 1.00 93.31 93 THR A C 1
ATOM 719 O O . THR A 1 93 ? 18.668 4.566 -26.162 1.00 93.31 93 THR A O 1
ATOM 722 N N . ARG A 1 94 ? 18.481 3.823 -24.047 1.00 94.25 94 ARG A N 1
ATOM 723 C CA . ARG A 1 94 ? 17.362 2.913 -24.278 1.00 94.25 94 ARG A CA 1
ATOM 724 C C . ARG A 1 94 ? 16.271 3.143 -23.246 1.00 94.25 94 ARG A C 1
ATOM 726 O O . ARG A 1 94 ? 16.545 3.439 -22.084 1.00 94.25 94 ARG A O 1
ATOM 733 N N . GLU A 1 95 ? 15.030 2.983 -23.688 1.00 95.19 95 GLU A N 1
ATOM 734 C CA . GLU A 1 95 ? 13.849 2.959 -22.833 1.00 95.19 95 GLU A CA 1
ATOM 735 C C . GLU A 1 95 ? 13.383 1.511 -22.640 1.00 95.19 95 GLU A C 1
ATOM 737 O O . GLU A 1 95 ? 13.394 0.710 -23.578 1.00 95.19 95 GLU A O 1
ATOM 742 N N . ALA A 1 96 ? 12.996 1.167 -21.414 1.00 93.50 96 ALA A N 1
ATOM 743 C CA . ALA A 1 96 ? 12.420 -0.123 -21.068 1.00 93.50 96 ALA A CA 1
ATOM 744 C C . ALA A 1 96 ? 11.137 0.070 -20.256 1.00 93.50 96 ALA A C 1
ATOM 746 O O . ALA A 1 96 ? 11.088 0.899 -19.345 1.00 93.50 96 ALA A O 1
ATOM 747 N N . THR A 1 97 ? 10.119 -0.732 -20.574 1.00 95.88 97 THR A N 1
ATOM 748 C CA . THR A 1 97 ? 8.886 -0.835 -19.786 1.00 95.88 97 THR A CA 1
ATOM 749 C C . THR A 1 97 ? 8.953 -2.096 -18.936 1.00 95.88 97 THR A C 1
ATOM 751 O O . THR A 1 97 ? 9.073 -3.202 -19.459 1.00 95.88 97 THR A O 1
ATOM 754 N N . LEU A 1 98 ? 8.888 -1.926 -17.621 1.00 92.31 98 LEU A N 1
ATOM 755 C CA . LEU A 1 98 ? 8.945 -2.991 -16.629 1.00 92.31 98 LEU A CA 1
ATOM 756 C C . LEU A 1 98 ? 7.538 -3.229 -16.087 1.00 92.31 98 LEU A C 1
ATOM 758 O O . LEU A 1 98 ? 6.932 -2.316 -15.527 1.00 92.31 98 LEU A O 1
ATOM 762 N N . THR A 1 99 ? 7.025 -4.449 -16.234 1.00 94.19 99 THR A N 1
ATOM 763 C CA . THR A 1 99 ? 5.757 -4.844 -15.603 1.00 94.19 99 THR A CA 1
ATOM 764 C C . THR A 1 99 ? 6.030 -5.272 -14.170 1.00 94.19 99 THR A C 1
ATOM 766 O O . THR A 1 99 ? 6.896 -6.113 -13.925 1.00 94.19 99 THR A O 1
ATOM 769 N N . LEU A 1 100 ? 5.304 -4.693 -13.218 1.00 92.38 100 LEU A N 1
ATOM 770 C CA . LEU A 1 100 ? 5.440 -5.043 -11.812 1.00 92.38 100 LEU A CA 1
ATOM 771 C C . LEU A 1 100 ? 4.670 -6.329 -11.487 1.00 92.38 100 LEU A C 1
ATOM 773 O O . LEU A 1 100 ? 3.562 -6.532 -11.998 1.00 92.38 100 LEU A O 1
ATOM 777 N N . PRO A 1 101 ? 5.221 -7.189 -10.612 1.00 92.56 101 PRO A N 1
ATOM 778 C CA . PRO A 1 101 ? 4.520 -8.379 -10.158 1.00 92.56 101 PRO A CA 1
ATOM 779 C C . PRO A 1 101 ? 3.246 -8.005 -9.396 1.00 92.56 101 PRO A C 1
ATOM 781 O O . PRO A 1 101 ? 3.175 -6.973 -8.726 1.00 92.56 101 PRO A O 1
ATOM 784 N N . ARG A 1 102 ? 2.238 -8.880 -9.465 1.00 92.94 102 ARG A N 1
ATOM 785 C CA . ARG A 1 102 ? 1.021 -8.744 -8.659 1.00 92.94 102 ARG A CA 1
ATOM 786 C C . ARG A 1 102 ? 1.371 -8.813 -7.174 1.00 92.94 102 ARG A C 1
ATOM 788 O O . ARG A 1 102 ? 2.076 -9.724 -6.749 1.00 92.94 102 ARG A O 1
ATOM 795 N N . ILE A 1 103 ? 0.793 -7.912 -6.388 1.00 92.50 103 ILE A N 1
ATOM 796 C CA . ILE A 1 103 ? 0.818 -7.963 -4.921 1.00 92.50 103 ILE A CA 1
ATOM 797 C C . ILE A 1 103 ? -0.575 -8.206 -4.382 1.00 92.50 103 ILE A C 1
ATOM 799 O O . ILE A 1 103 ? -1.568 -7.791 -4.982 1.00 92.50 103 ILE A O 1
ATOM 803 N N . ALA A 1 104 ? -0.633 -8.879 -3.241 1.00 93.44 104 ALA A N 1
ATOM 804 C CA . ALA A 1 104 ? -1.856 -9.117 -2.504 1.00 93.44 104 ALA A CA 1
ATOM 805 C C . ALA A 1 104 ? -1.611 -8.888 -1.013 1.00 93.44 104 ALA A C 1
ATOM 807 O O . ALA A 1 104 ? -0.524 -9.175 -0.514 1.00 93.44 104 ALA A O 1
ATOM 808 N N . PHE A 1 105 ? -2.623 -8.377 -0.322 1.00 94.06 105 PHE A N 1
ATOM 809 C CA . PHE A 1 105 ? -2.589 -8.158 1.120 1.00 94.06 105 PHE A CA 1
ATOM 810 C C . PHE A 1 105 ? -3.981 -8.280 1.725 1.00 94.06 105 PHE A C 1
ATOM 812 O O . PHE A 1 105 ? -4.996 -8.165 1.032 1.00 94.06 105 PHE A O 1
ATOM 819 N N . GLN A 1 106 ? -4.010 -8.533 3.028 1.00 95.62 106 GLN A N 1
ATOM 820 C CA . GLN A 1 106 ? -5.236 -8.656 3.804 1.00 95.62 106 GLN A CA 1
ATOM 821 C C . GLN A 1 106 ? -5.426 -7.442 4.697 1.00 95.62 106 GLN A C 1
ATOM 823 O O . GLN A 1 106 ? -4.471 -6.917 5.270 1.00 95.62 106 GLN A O 1
ATOM 828 N N . THR A 1 107 ? -6.678 -7.024 4.830 1.00 94.44 107 THR A N 1
ATOM 829 C CA . THR A 1 107 ? -7.072 -5.951 5.733 1.00 94.44 107 THR A CA 1
ATOM 830 C C . THR A 1 107 ? -8.135 -6.442 6.693 1.00 94.44 107 THR A C 1
ATOM 832 O O . THR A 1 107 ? -9.086 -7.102 6.277 1.00 94.44 107 THR A O 1
ATOM 835 N N . PHE A 1 108 ? -8.003 -6.101 7.971 1.00 92.25 108 PHE A N 1
ATOM 836 C CA . PHE A 1 108 ? -8.943 -6.537 8.997 1.00 92.25 108 PHE A CA 1
ATOM 837 C C . PHE A 1 108 ? -9.271 -5.436 10.008 1.00 92.25 108 PHE A C 1
ATOM 839 O O . PHE A 1 108 ? -8.557 -4.441 10.157 1.00 92.25 108 PHE A O 1
ATOM 846 N N . ILE A 1 109 ? -10.375 -5.644 10.722 1.00 90.50 109 ILE A N 1
ATOM 847 C CA . ILE A 1 109 ? -10.696 -4.943 11.964 1.00 90.50 109 ILE A CA 1
ATOM 848 C C . ILE A 1 109 ? -10.390 -5.930 13.098 1.00 90.50 109 ILE A C 1
ATOM 850 O O . ILE A 1 109 ? -10.796 -7.090 13.000 1.00 90.50 109 ILE A O 1
ATOM 854 N N . PRO A 1 110 ? -9.646 -5.537 14.148 1.00 87.19 110 PRO A N 1
ATOM 855 C CA . PRO A 1 110 ? -9.383 -6.419 15.280 1.00 87.19 110 PRO A CA 1
ATOM 856 C C . PRO A 1 110 ? -10.685 -6.957 15.877 1.00 87.19 110 PRO A C 1
ATOM 858 O O . PRO A 1 110 ? -11.626 -6.192 16.071 1.00 87.19 110 PRO A O 1
ATOM 861 N N . HIS A 1 111 ? -10.724 -8.249 16.219 1.00 85.88 111 HIS A N 1
ATOM 862 C CA . HIS A 1 111 ? -11.966 -8.916 16.632 1.00 85.88 111 HIS A CA 1
ATOM 863 C C . HIS A 1 111 ? -12.679 -8.207 17.797 1.00 85.88 111 HIS A C 1
ATOM 865 O O . HIS A 1 111 ? -13.894 -8.032 17.766 1.00 85.88 111 HIS A O 1
ATOM 871 N N . VAL A 1 112 ? -11.909 -7.697 18.764 1.00 82.88 112 VAL A N 1
ATOM 872 C CA . VAL A 1 112 ? -12.401 -6.928 19.924 1.00 82.88 112 VAL A CA 1
ATOM 873 C C . VAL A 1 112 ? -13.155 -5.640 19.559 1.00 82.88 112 VAL A C 1
ATOM 875 O O . VAL A 1 112 ? -13.818 -5.062 20.413 1.00 82.88 112 VAL A O 1
ATOM 878 N N . ALA A 1 113 ? -13.034 -5.173 18.316 1.00 83.25 113 ALA A N 1
ATOM 879 C CA . ALA A 1 113 ? -13.644 -3.952 17.805 1.00 83.25 113 ALA A CA 1
ATOM 880 C C . ALA A 1 113 ? -14.655 -4.210 16.672 1.00 83.25 113 ALA A C 1
ATOM 882 O O . ALA A 1 113 ? -15.070 -3.256 16.022 1.00 83.25 113 ALA A O 1
ATOM 883 N N . SER A 1 114 ? -15.046 -5.467 16.423 1.00 78.44 114 SER A N 1
ATOM 884 C CA . SER A 1 114 ? -15.942 -5.821 15.305 1.00 78.44 114 SER A CA 1
ATOM 885 C C . SER A 1 114 ? -17.314 -5.144 15.411 1.00 78.44 114 SER A C 1
ATOM 887 O O . SER A 1 114 ? -17.860 -4.719 14.399 1.00 78.44 114 SER A O 1
ATOM 889 N N . ASP A 1 115 ? -17.816 -4.979 16.639 1.00 83.94 115 ASP A N 1
ATOM 890 C CA . ASP A 1 115 ? -19.150 -4.430 16.926 1.00 83.94 115 ASP A CA 1
ATOM 891 C C . ASP A 1 115 ? -19.101 -3.014 17.527 1.00 83.94 115 ASP A C 1
ATOM 893 O O . ASP A 1 115 ? -20.091 -2.508 18.058 1.00 83.94 115 ASP A O 1
ATOM 897 N N . LEU A 1 116 ? -17.935 -2.364 17.482 1.00 81.88 116 LEU A N 1
ATOM 898 C CA . LEU A 1 116 ? -17.715 -1.040 18.058 1.00 81.88 116 LEU A CA 1
ATOM 899 C C . LEU A 1 116 ? -17.276 -0.048 16.975 1.00 81.88 116 LEU A C 1
ATOM 901 O O . LEU A 1 116 ? -16.611 -0.433 16.013 1.00 81.88 116 LEU A O 1
ATOM 905 N N . PRO A 1 117 ? -17.560 1.258 17.136 1.00 77.50 117 PRO A N 1
ATOM 906 C CA . PRO A 1 117 ? -16.931 2.283 16.315 1.00 77.50 117 PRO A CA 1
ATOM 907 C C . PRO A 1 117 ? -15.402 2.172 16.400 1.00 77.50 117 PRO A C 1
ATOM 909 O O . PRO A 1 117 ? -14.798 2.453 17.436 1.00 77.50 117 PRO A O 1
ATOM 912 N N . PHE A 1 118 ? -14.765 1.747 15.307 1.00 80.62 118 PHE A N 1
ATOM 913 C CA . PHE A 1 118 ? -13.326 1.510 15.274 1.00 80.62 118 PHE A CA 1
ATOM 914 C C . PHE A 1 118 ? -12.553 2.713 14.717 1.00 80.62 118 PHE A C 1
ATOM 916 O O . PHE A 1 118 ? -12.753 3.149 13.575 1.00 80.62 118 PHE A O 1
ATOM 923 N N . LEU A 1 119 ? -11.610 3.212 15.520 1.00 79.12 119 LEU A N 1
ATOM 924 C CA . LEU A 1 119 ? -10.636 4.231 15.143 1.00 79.12 119 LEU A CA 1
ATOM 925 C C . LEU A 1 119 ? -9.226 3.631 15.182 1.00 79.12 119 LEU A C 1
ATOM 927 O O . LEU A 1 119 ? -8.638 3.472 16.250 1.00 79.12 119 LEU A O 1
ATOM 931 N N . ALA A 1 120 ? -8.654 3.350 14.012 1.00 79.44 120 ALA A N 1
ATOM 932 C CA . ALA A 1 120 ? -7.235 3.036 13.907 1.00 79.44 120 ALA A CA 1
ATOM 933 C C . ALA A 1 120 ? -6.401 4.315 14.045 1.00 79.44 120 ALA A C 1
ATOM 935 O O . ALA A 1 120 ? -6.498 5.222 13.218 1.00 79.44 120 ALA A O 1
ATOM 936 N N . ALA A 1 121 ? -5.546 4.376 15.064 1.00 75.56 121 ALA A N 1
ATOM 937 C CA . ALA A 1 121 ? -4.579 5.452 15.239 1.00 75.56 121 ALA A CA 1
ATOM 938 C C . ALA A 1 121 ? -3.274 4.899 15.821 1.00 75.56 121 ALA A C 1
ATOM 940 O O . ALA A 1 121 ? -3.299 4.068 16.723 1.00 75.56 121 ALA A O 1
ATOM 941 N N . GLY A 1 122 ? -2.126 5.384 15.335 1.00 73.12 122 GLY A N 1
ATOM 942 C CA . GLY A 1 122 ? -0.819 5.023 15.905 1.00 73.12 122 GLY A CA 1
ATOM 943 C C . GLY A 1 122 ? -0.575 5.627 17.295 1.00 73.12 122 GLY A C 1
ATOM 944 O O . GLY A 1 122 ? 0.257 5.138 18.048 1.00 73.12 122 GLY A O 1
ATOM 945 N N . SER A 1 123 ? -1.302 6.691 17.649 1.00 78.00 123 SER A N 1
ATOM 946 C CA . SER A 1 123 ? -1.339 7.236 19.007 1.00 78.00 123 SER A CA 1
ATOM 947 C C . SER A 1 123 ? -2.666 7.947 19.263 1.00 78.00 123 SER A C 1
ATOM 949 O O . SER A 1 123 ? -3.204 8.615 18.376 1.00 78.00 123 SER A O 1
ATOM 951 N N . LEU A 1 124 ? -3.184 7.809 20.482 1.00 83.12 124 LEU A N 1
ATOM 952 C CA . LEU A 1 124 ? -4.456 8.384 20.910 1.00 83.12 124 LEU A CA 1
ATOM 953 C C . LEU A 1 124 ? -4.232 9.441 21.993 1.00 83.12 124 LEU A C 1
ATOM 955 O O . LEU A 1 124 ? -3.298 9.356 22.790 1.00 83.12 124 LEU A O 1
ATOM 959 N N . SER A 1 125 ? -5.109 10.438 22.014 1.00 84.12 125 SER A N 1
ATOM 960 C CA . SER A 1 125 ? -5.265 11.393 23.104 1.00 84.12 125 SER A CA 1
ATOM 961 C C . SER A 1 125 ? -6.670 11.250 23.671 1.00 84.12 125 SER A C 1
ATOM 963 O O . SER A 1 125 ? -7.642 11.118 22.924 1.00 84.12 125 SER A O 1
ATOM 965 N N . ILE A 1 126 ? -6.756 11.251 24.999 1.00 89.31 126 ILE A N 1
ATOM 966 C CA . ILE A 1 126 ? -8.014 11.191 25.734 1.00 89.31 126 ILE A CA 1
ATOM 967 C C . ILE A 1 126 ? -8.072 12.439 26.603 1.00 89.31 126 ILE A C 1
ATOM 969 O O . ILE A 1 126 ? -7.186 12.665 27.427 1.00 89.31 126 ILE A O 1
ATOM 973 N N . ALA A 1 127 ? -9.108 13.245 26.402 1.00 90.69 127 ALA A N 1
ATOM 974 C CA . ALA A 1 127 ? -9.388 14.422 27.204 1.00 90.69 127 ALA A CA 1
ATOM 975 C C . ALA A 1 127 ? -10.696 14.227 27.965 1.00 90.69 127 ALA A C 1
ATOM 977 O O . ALA A 1 127 ? -11.654 13.638 27.458 1.00 90.69 127 ALA A O 1
ATOM 978 N N . LEU A 1 128 ? -10.718 14.736 29.192 1.00 93.31 128 LEU A N 1
ATOM 979 C CA . LEU A 1 128 ? -11.860 14.646 30.078 1.00 93.31 128 LEU A CA 1
ATOM 980 C C . LEU A 1 128 ? -12.261 16.033 30.554 1.00 93.31 128 LEU A C 1
ATOM 982 O O . LEU A 1 128 ? -11.445 16.730 31.155 1.00 93.31 128 LEU A O 1
ATOM 986 N N . THR A 1 129 ? -13.528 16.385 30.383 1.00 92.81 129 THR A N 1
ATOM 987 C CA . THR A 1 129 ? -14.120 17.530 31.072 1.00 92.81 129 THR A CA 1
ATOM 988 C C . THR A 1 129 ? -15.276 17.074 31.950 1.00 92.81 129 THR A C 1
ATOM 990 O O . THR A 1 129 ? -16.021 16.148 31.619 1.00 92.81 129 THR A O 1
ATOM 993 N N . ILE A 1 130 ? -15.391 17.697 33.121 1.00 90.19 130 ILE A N 1
ATOM 994 C CA . ILE A 1 130 ? -16.479 17.462 34.067 1.00 90.19 130 ILE A CA 1
ATOM 995 C C . ILE A 1 130 ? -17.157 18.803 34.293 1.00 90.19 130 ILE A C 1
ATOM 997 O O . ILE A 1 130 ? -16.554 19.711 34.860 1.00 90.19 130 ILE A O 1
ATOM 1001 N N . ASN A 1 131 ? -18.412 18.896 33.875 1.00 86.94 131 ASN A N 1
ATOM 1002 C CA . ASN A 1 131 ? -19.264 20.046 34.117 1.00 86.94 131 ASN A CA 1
ATOM 1003 C C . ASN A 1 131 ? -20.239 19.697 35.237 1.00 86.94 131 ASN A C 1
ATOM 1005 O O . ASN A 1 131 ? -20.949 18.691 35.171 1.00 86.94 131 ASN A O 1
ATOM 1009 N N . ARG A 1 132 ? -20.261 20.525 36.277 1.00 85.75 132 ARG A N 1
ATOM 1010 C CA . ARG A 1 132 ? -21.213 20.404 37.382 1.00 85.75 132 ARG A CA 1
ATOM 1011 C C . ARG A 1 132 ? -22.359 21.375 37.138 1.00 85.75 132 ARG A C 1
ATOM 1013 O O . ARG A 1 132 ? -22.123 22.472 36.642 1.00 85.75 132 ARG A O 1
ATOM 1020 N N . SER A 1 133 ? -23.582 20.983 37.492 1.00 80.00 133 SER A N 1
ATOM 1021 C CA . SER A 1 133 ? -24.737 21.889 37.427 1.00 80.00 133 SER A CA 1
ATOM 1022 C C . SER A 1 133 ? -24.691 23.005 38.483 1.00 80.00 133 SER A C 1
ATOM 1024 O O . SER A 1 133 ? -25.462 23.953 38.395 1.00 80.00 133 SER A O 1
ATOM 1026 N N . SER A 1 134 ? -23.814 22.881 39.482 1.00 77.00 134 SER A N 1
ATOM 1027 C CA . SER A 1 134 ? -23.598 23.834 40.575 1.00 77.00 134 SER A CA 1
ATOM 1028 C C . SER A 1 134 ? -22.184 23.677 41.157 1.00 77.00 134 SER A C 1
ATOM 1030 O O . SER A 1 134 ? -21.579 22.603 41.073 1.00 77.00 134 SER A O 1
ATOM 1032 N N . ASP A 1 135 ? -21.658 24.736 41.781 1.00 75.12 135 ASP A N 1
ATOM 1033 C CA . ASP A 1 135 ? -20.345 24.710 42.451 1.00 75.12 135 ASP A CA 1
ATOM 1034 C C . ASP A 1 135 ? -20.353 23.859 43.729 1.00 75.12 135 ASP A C 1
ATOM 1036 O O . ASP A 1 135 ? -19.347 23.249 44.097 1.00 75.12 135 ASP A O 1
ATOM 1040 N N . ARG A 1 136 ? -21.514 23.780 44.388 1.00 80.12 136 ARG A N 1
ATOM 1041 C CA . ARG A 1 136 ? -21.757 22.946 45.563 1.00 80.12 136 ARG A CA 1
ATOM 1042 C C . ARG A 1 136 ? -22.695 21.809 45.171 1.00 80.12 136 ARG A C 1
ATOM 1044 O O . ARG A 1 136 ? -23.862 22.043 44.883 1.00 80.12 136 ARG A O 1
ATOM 1051 N N . LEU A 1 137 ? -22.158 20.591 45.137 1.00 77.88 137 LEU A N 1
ATOM 1052 C CA . LEU A 1 137 ? -22.915 19.391 44.787 1.00 77.88 137 LEU A CA 1
ATOM 1053 C C . LEU A 1 137 ? -23.821 18.977 45.949 1.00 77.88 137 LEU A C 1
ATOM 1055 O O . LEU A 1 137 ? -23.338 18.603 47.017 1.00 77.88 137 LEU A O 1
ATOM 1059 N N . GLU A 1 138 ? -25.125 19.016 45.711 1.00 87.56 138 GLU A N 1
ATOM 1060 C CA . GLU A 1 138 ? -26.165 18.528 46.610 1.00 87.56 138 GLU A CA 1
ATOM 1061 C C . GLU A 1 138 ? -26.882 17.312 46.013 1.00 87.56 138 GLU A C 1
ATOM 1063 O O . GLU A 1 138 ? -26.792 17.015 44.816 1.00 87.56 138 GLU A O 1
ATOM 1068 N N . THR A 1 139 ? -27.616 16.593 46.858 1.00 84.62 139 THR A N 1
ATOM 1069 C CA . THR A 1 139 ? -28.439 15.463 46.421 1.00 84.62 139 THR A CA 1
ATOM 1070 C C . THR A 1 139 ? -29.462 15.940 45.389 1.00 84.62 139 THR A C 1
ATOM 1072 O O . THR A 1 139 ? -30.230 16.860 45.650 1.00 84.62 139 THR A O 1
ATOM 1075 N N . GLY A 1 140 ? -29.467 15.316 44.209 1.00 84.75 140 GLY A N 1
ATOM 1076 C CA . GLY A 1 140 ? -30.316 15.710 43.078 1.00 84.75 140 GLY A CA 1
ATOM 1077 C C . GLY A 1 140 ? -29.633 16.615 42.047 1.00 84.75 140 GLY A C 1
ATOM 1078 O O . GLY A 1 140 ? -30.216 16.877 40.998 1.00 84.75 140 GLY A O 1
ATOM 1079 N N . ASN A 1 141 ? -28.397 17.069 42.284 1.00 85.62 141 ASN A N 1
ATOM 1080 C CA . ASN A 1 141 ? -27.608 17.761 41.262 1.00 85.62 141 ASN A CA 1
ATOM 1081 C C . ASN A 1 141 ? -27.027 16.782 40.232 1.00 85.62 141 ASN A C 1
ATOM 1083 O O . ASN A 1 141 ? -26.734 15.625 40.537 1.00 85.62 141 ASN A O 1
ATOM 1087 N N . ALA A 1 142 ? -26.831 17.271 39.007 1.00 86.00 142 ALA A N 1
ATOM 1088 C CA . ALA A 1 142 ? -26.286 16.489 37.908 1.00 86.00 142 ALA A CA 1
ATOM 1089 C C . ALA A 1 142 ? -24.808 16.820 37.673 1.00 86.00 142 ALA A C 1
ATOM 1091 O O . ALA A 1 142 ? -24.364 17.968 37.772 1.00 86.00 142 ALA A O 1
ATOM 1092 N N . VAL A 1 143 ? -24.044 15.795 37.304 1.00 88.38 143 VAL A N 1
ATOM 1093 C CA . VAL A 1 143 ? -22.665 15.937 36.842 1.00 88.38 143 VAL A CA 1
ATOM 1094 C C . VAL A 1 143 ? -22.582 15.370 35.436 1.00 88.38 143 VAL A C 1
ATOM 1096 O O . VAL A 1 143 ? -22.841 14.187 35.223 1.00 88.38 143 VAL A O 1
ATOM 1099 N N . THR A 1 144 ? -22.188 16.206 34.481 1.00 91.31 144 THR A N 1
ATOM 1100 C CA . THR A 1 144 ? -21.966 15.793 33.096 1.00 91.31 144 THR A CA 1
ATOM 1101 C C . THR A 1 144 ? -20.479 15.573 32.878 1.00 91.31 144 THR A C 1
ATOM 1103 O O . THR A 1 144 ? -19.667 16.482 33.056 1.00 91.31 144 THR A O 1
ATOM 1106 N N . ARG A 1 145 ? -20.114 14.358 32.470 1.00 91.69 145 ARG A N 1
ATOM 1107 C CA . ARG A 1 145 ? -18.746 13.998 32.090 1.00 91.69 145 ARG A CA 1
ATOM 1108 C C . ARG A 1 145 ? -18.674 13.865 30.575 1.00 91.69 145 ARG A C 1
ATOM 1110 O O . ARG A 1 145 ? -19.347 13.009 30.009 1.00 91.69 145 ARG A O 1
ATOM 1117 N N . THR A 1 146 ? -17.815 14.652 29.945 1.00 92.88 146 THR A N 1
ATOM 1118 C CA . THR A 1 146 ? -17.529 14.541 28.513 1.00 92.88 146 THR A CA 1
ATOM 1119 C C . THR A 1 146 ? -16.151 13.921 28.333 1.00 92.88 146 THR A C 1
ATOM 1121 O O . THR A 1 146 ? -15.155 14.414 28.868 1.00 92.88 146 THR A O 1
ATOM 1124 N N . VAL A 1 147 ? -16.101 12.814 27.592 1.00 90.94 147 VAL A N 1
ATOM 1125 C CA . VAL A 1 147 ? -14.861 12.127 27.220 1.00 90.94 147 VAL A CA 1
ATOM 1126 C C . VAL A 1 147 ? -14.641 12.329 25.728 1.00 90.94 147 VAL A C 1
ATOM 1128 O O . VAL A 1 147 ? -15.449 11.879 24.920 1.00 90.94 147 VAL A O 1
ATOM 1131 N N . THR A 1 148 ? -13.542 12.982 25.366 1.00 88.56 148 THR A N 1
ATOM 1132 C CA . THR A 1 148 ? -13.151 13.185 23.969 1.00 88.56 148 THR A CA 1
ATOM 1133 C C . THR A 1 148 ? -11.966 12.289 23.656 1.00 88.56 148 THR A C 1
ATOM 1135 O O . THR A 1 148 ? -10.922 12.387 24.303 1.00 88.56 148 THR A O 1
ATOM 1138 N N . ILE A 1 149 ? -12.125 11.422 22.658 1.00 85.31 149 ILE A N 1
ATOM 1139 C CA . ILE A 1 149 ? -11.079 10.521 22.172 1.00 85.31 149 ILE A CA 1
ATOM 1140 C C . ILE A 1 149 ? -10.747 10.924 20.740 1.00 85.31 149 ILE A C 1
ATOM 1142 O O . ILE A 1 149 ? -11.640 11.078 19.910 1.00 85.31 149 ILE A O 1
ATOM 1146 N N . GLY A 1 150 ? -9.464 11.085 20.442 1.00 83.88 150 GLY A N 1
ATOM 1147 C CA . GLY A 1 150 ? -9.013 11.402 19.094 1.00 83.88 150 GLY A CA 1
ATOM 1148 C C . GLY A 1 150 ? -7.558 11.015 18.862 1.00 83.88 150 GLY A C 1
ATOM 1149 O O . GLY A 1 150 ? -6.850 10.647 19.804 1.00 83.88 150 GLY A O 1
ATOM 1150 N N . PRO A 1 151 ? -7.080 11.089 17.611 1.00 78.62 151 PRO A N 1
ATOM 1151 C CA . PRO A 1 151 ? -5.665 10.920 17.328 1.00 78.62 151 PRO A CA 1
ATOM 1152 C C . PRO A 1 151 ? -4.861 12.017 18.032 1.00 78.62 151 PRO A C 1
ATOM 1154 O O . PRO A 1 151 ? -5.313 13.158 18.168 1.00 78.62 151 PRO A O 1
ATOM 1157 N N . ARG A 1 152 ? -3.641 11.694 18.466 1.00 75.62 152 ARG A N 1
ATOM 1158 C CA . ARG A 1 152 ? -2.745 12.716 19.015 1.00 75.62 152 ARG A CA 1
ATOM 1159 C C . ARG A 1 152 ? -2.438 13.747 17.925 1.00 75.62 152 ARG A C 1
ATOM 1161 O O . ARG A 1 152 ? -1.894 13.401 16.878 1.00 75.62 152 ARG A O 1
ATOM 1168 N N . ALA A 1 153 ? -2.771 15.013 18.177 1.00 57.06 153 ALA A N 1
ATOM 1169 C CA . ALA A 1 153 ? -2.466 16.096 17.251 1.00 57.06 153 ALA A CA 1
ATOM 1170 C C . ALA A 1 153 ? -0.949 16.179 17.020 1.00 57.06 153 ALA A C 1
ATOM 1172 O O . ALA A 1 153 ? -0.163 16.325 17.961 1.00 57.06 153 ALA A O 1
ATOM 1173 N N . CYS A 1 154 ? -0.528 16.085 15.758 1.00 47.59 154 CYS A N 1
ATOM 1174 C CA . CYS A 1 154 ? 0.853 16.341 15.387 1.00 47.59 154 CYS A CA 1
ATOM 1175 C C . CYS A 1 154 ? 1.073 17.858 15.392 1.00 47.59 154 CYS A C 1
ATOM 1177 O O . CYS A 1 154 ? 0.738 18.546 14.434 1.00 47.59 154 CYS A O 1
ATOM 1179 N N . LEU A 1 155 ? 1.662 18.392 16.463 1.00 45.00 155 LEU A N 1
ATOM 1180 C CA . LEU A 1 155 ? 2.042 19.810 16.570 1.00 45.00 155 LEU A CA 1
ATOM 1181 C C . LEU A 1 155 ? 3.171 20.223 15.595 1.00 45.00 155 LEU A C 1
ATOM 1183 O O . LEU A 1 155 ? 3.632 21.358 15.633 1.00 45.00 155 LEU A O 1
ATOM 1187 N N . ARG A 1 156 ? 3.608 19.346 14.676 1.00 37.81 156 ARG A N 1
ATOM 1188 C CA . ARG A 1 156 ? 4.566 19.670 13.602 1.00 37.81 156 ARG A CA 1
ATOM 1189 C C . ARG A 1 156 ? 3.885 20.191 12.329 1.00 37.81 156 ARG A C 1
ATOM 1191 O O . ARG A 1 156 ? 4.332 19.905 11.223 1.00 37.81 156 ARG A O 1
ATOM 1198 N N . CYS A 1 157 ? 2.850 21.014 12.456 1.00 34.91 157 CYS A N 1
ATOM 1199 C CA . CYS A 1 157 ? 2.531 21.964 11.393 1.00 34.91 157 CYS A CA 1
ATOM 1200 C C . CYS A 1 157 ? 3.426 23.188 11.584 1.00 34.91 157 CYS A C 1
ATOM 1202 O O . CYS A 1 157 ? 3.040 24.167 12.217 1.00 34.91 157 CYS A O 1
ATOM 1204 N N . CYS A 1 158 ? 4.635 23.138 11.021 1.00 35.75 158 CYS A N 1
ATOM 1205 C CA . CYS A 1 158 ? 5.433 24.341 10.805 1.00 35.75 158 CYS A CA 1
ATOM 1206 C C . CYS A 1 158 ? 4.759 25.140 9.678 1.00 35.75 158 CYS A C 1
ATOM 1208 O O . CYS A 1 158 ? 5.159 25.096 8.516 1.00 35.75 158 CYS A O 1
ATOM 1210 N N . CYS A 1 159 ? 3.650 25.801 10.008 1.00 33.72 159 CYS A N 1
ATOM 1211 C CA . CYS A 1 159 ? 2.964 26.718 9.118 1.00 33.72 159 CYS A CA 1
ATOM 1212 C C . CYS A 1 159 ? 3.828 27.980 9.043 1.00 33.72 159 CYS A C 1
ATOM 1214 O O . CYS A 1 159 ? 3.693 28.897 9.851 1.00 33.72 159 CYS A O 1
ATOM 1216 N N . ARG A 1 160 ? 4.783 27.997 8.109 1.00 34.97 160 ARG A N 1
ATOM 1217 C CA . ARG A 1 160 ? 5.608 29.168 7.802 1.00 34.97 160 ARG A CA 1
ATOM 1218 C C . ARG A 1 160 ? 4.686 30.244 7.217 1.00 34.97 160 ARG A C 1
ATOM 1220 O O . ARG A 1 160 ? 4.501 30.302 6.004 1.00 34.97 160 ARG A O 1
ATOM 1227 N N . ARG A 1 161 ? 4.064 31.067 8.074 1.00 34.19 161 ARG A N 1
ATOM 1228 C CA . ARG A 1 161 ? 3.392 32.306 7.656 1.00 34.19 161 ARG A CA 1
ATOM 1229 C C . ARG A 1 161 ? 4.442 33.172 6.968 1.00 34.19 161 ARG A C 1
ATOM 1231 O O . ARG A 1 161 ? 5.345 33.703 7.607 1.00 34.19 161 ARG A O 1
ATOM 1238 N N . ARG A 1 162 ? 4.357 33.248 5.644 1.00 35.06 162 ARG A N 1
ATOM 1239 C CA . ARG A 1 162 ? 5.120 34.187 4.832 1.00 35.06 162 ARG A CA 1
ATOM 1240 C C . ARG A 1 162 ? 4.435 35.543 5.036 1.00 35.06 162 ARG A C 1
ATOM 1242 O O . ARG A 1 162 ? 3.324 35.733 4.555 1.00 35.06 162 ARG A O 1
ATOM 1249 N N . ASN A 1 163 ? 5.043 36.423 5.832 1.00 34.97 163 ASN A N 1
ATOM 1250 C CA . ASN A 1 163 ? 4.617 37.819 5.937 1.00 34.97 163 ASN A CA 1
ATOM 1251 C C . ASN A 1 163 ? 4.739 38.455 4.548 1.00 34.97 163 ASN A C 1
ATOM 1253 O O . ASN A 1 163 ? 5.846 38.622 4.042 1.00 34.97 163 ASN A O 1
ATOM 1257 N N . LEU A 1 164 ? 3.602 38.776 3.939 1.00 37.69 164 LEU A N 1
ATOM 1258 C CA . LEU A 1 164 ? 3.504 39.783 2.892 1.00 37.69 164 LEU A CA 1
ATOM 1259 C C . LEU A 1 164 ? 3.127 41.081 3.606 1.00 37.69 164 LEU A C 1
ATOM 1261 O O . LEU A 1 164 ? 1.973 41.279 3.971 1.00 37.69 164 LEU A O 1
ATOM 1265 N N . LEU A 1 165 ? 4.137 41.903 3.879 1.00 42.53 165 LEU A N 1
ATOM 1266 C CA . LEU A 1 165 ? 3.952 43.332 4.094 1.00 42.53 165 LEU A CA 1
ATOM 1267 C C . LEU A 1 165 ? 3.953 43.965 2.699 1.00 42.53 165 LEU A C 1
ATOM 1269 O O . LEU A 1 165 ? 4.895 43.758 1.932 1.00 42.53 165 LEU A O 1
ATOM 1273 N N . SER A 1 166 ? 2.862 44.647 2.369 1.00 46.56 166 SER A N 1
ATOM 1274 C CA . SER A 1 166 ? 2.829 45.733 1.387 1.00 46.56 166 SER A CA 1
ATOM 1275 C C . SER A 1 166 ? 2.855 47.045 2.154 1.00 46.56 166 SER A C 1
ATOM 1277 O O . SER A 1 166 ? 2.290 47.052 3.273 1.00 46.56 166 SER A O 1
#